Protein AF-A0A6N8DR05-F1 (afdb_monomer_lite)

Secondary structure (DSSP, 8-state):
-EEEEEESSTT---THHHHHHHHTT-EEEEEETTTTPPPPPGGG-SEEEE---S--TT-TTT-THHHHHHHHHHIIIIIS-----TTHHHHHHTSHHHHHHHHHHHGGGGTTHHHHHHHHHHHHHHHHHHHHHHHHHHTT-

Foldseek 3Di:
DEEEEEDADPVQDCPLVVVLCVVVVYHYDYAHLNVPGDDPDCVPHLYYHYTDDPDDLPVCVPRVSSVVVVVSVCCVCPVVVRDDDLCNLVSQCVRPVSVVVLCVVPPPVSVCVSVVCNVCVVVVSVVVVVVVVVVVVVVVD

Radius of gyration: 16.44 Å; chains: 1; bounding box: 40×29×46 Å

Sequence (141 aa):
MRILVFQHLCVEHPGALADFWREAGHEITTVELDEGEAIPPLDHFDRLVAMGGPMDVWQEAELTWLIAEKTAIRRVVVDLGRPCTSRTVAEWKAIPAYAASLEAALGPASVDLEAEAVRRLPTFLAAARRLNDTLFAALRG

Organism: Rhodoblastus acidophilus (NCBI:txid1074)

Structure (mmCIF, N/CA/C/O backbone):
data_AF-A0A6N8DR05-F1
#
_entry.id   AF-A0A6N8DR05-F1
#
loop_
_atom_site.group_PDB
_atom_site.id
_atom_site.type_symbol
_atom_site.label_atom_id
_atom_site.label_alt_id
_atom_site.label_comp_id
_atom_site.label_asym_id
_atom_site.label_entity_id
_atom_site.label_seq_id
_atom_site.pdbx_PDB_ins_code
_atom_site.Cartn_x
_atom_site.Cartn_y
_atom_site.Cartn_z
_atom_site.occupancy
_atom_site.B_iso_or_equiv
_atom_site.auth_seq_id
_atom_site.auth_comp_id
_atom_site.auth_asym_id
_atom_site.auth_atom_id
_atom_site.pdbx_PDB_model_num
ATOM 1 N N . MET A 1 1 ? -2.273 -14.634 -6.569 1.00 91.25 1 MET A N 1
ATOM 2 C CA . MET A 1 1 ? -2.426 -14.022 -5.229 1.00 91.25 1 MET A CA 1
ATOM 3 C C . MET A 1 1 ? -3.746 -13.281 -5.192 1.00 91.25 1 MET A C 1
ATOM 5 O O . MET A 1 1 ? -4.222 -12.915 -6.260 1.00 91.25 1 MET A O 1
ATOM 9 N N . ARG A 1 2 ? -4.311 -13.064 -4.005 1.00 95.56 2 ARG A N 1
ATOM 10 C CA . ARG A 1 2 ? -5.468 -12.185 -3.793 1.00 95.56 2 ARG A CA 1
ATOM 11 C C . ARG A 1 2 ? -4.989 -10.840 -3.267 1.00 95.56 2 ARG A C 1
ATOM 13 O O . ARG A 1 2 ? -4.325 -10.790 -2.231 1.00 95.56 2 ARG A O 1
ATOM 20 N N . ILE A 1 3 ? -5.292 -9.772 -3.991 1.00 95.50 3 ILE A N 1
ATOM 21 C CA . ILE A 1 3 ? -4.815 -8.417 -3.716 1.00 95.50 3 ILE A CA 1
ATOM 22 C C . ILE A 1 3 ? -6.025 -7.544 -3.401 1.00 95.50 3 ILE A C 1
ATOM 24 O O . ILE A 1 3 ? -6.951 -7.462 -4.203 1.00 95.50 3 ILE A O 1
ATOM 28 N N . LEU A 1 4 ? -6.005 -6.910 -2.232 1.00 97.12 4 LEU A N 1
ATOM 29 C CA . LEU A 1 4 ? -6.974 -5.893 -1.847 1.00 97.12 4 LEU A CA 1
ATOM 30 C C . LEU A 1 4 ? -6.435 -4.519 -2.241 1.00 97.12 4 LEU A C 1
ATOM 32 O O . LEU A 1 4 ? -5.308 -4.179 -1.877 1.00 97.12 4 LEU A O 1
ATOM 36 N N . VAL A 1 5 ? -7.234 -3.740 -2.958 1.00 97.25 5 VAL A N 1
ATOM 37 C CA . VAL A 1 5 ? -6.924 -2.361 -3.330 1.00 97.25 5 VAL A CA 1
ATOM 38 C C . VAL A 1 5 ? -7.899 -1.433 -2.622 1.00 97.25 5 VAL A C 1
ATOM 40 O O . VAL A 1 5 ? -9.105 -1.593 -2.771 1.00 97.25 5 VAL A O 1
ATOM 43 N N . PHE A 1 6 ? -7.385 -0.467 -1.868 1.00 97.44 6 PHE A N 1
ATOM 44 C CA . PHE A 1 6 ? -8.165 0.674 -1.398 1.00 97.44 6 PHE A CA 1
ATOM 45 C C . PHE A 1 6 ? -8.046 1.805 -2.408 1.00 97.44 6 PHE A C 1
ATOM 47 O O . PHE A 1 6 ? -6.939 2.251 -2.706 1.00 97.44 6 PHE A O 1
ATOM 54 N N . GLN A 1 7 ? -9.183 2.226 -2.949 1.00 96.00 7 GLN A N 1
ATOM 55 C CA . GLN A 1 7 ? -9.309 3.341 -3.874 1.00 96.00 7 GLN A CA 1
ATOM 56 C C . GLN A 1 7 ? -10.014 4.490 -3.149 1.00 96.00 7 GLN A C 1
ATOM 58 O O . GLN A 1 7 ? -10.987 4.260 -2.431 1.00 96.00 7 GLN A O 1
ATOM 63 N N . HIS A 1 8 ? -9.490 5.707 -3.307 1.00 94.75 8 HIS A N 1
ATOM 64 C CA . HIS A 1 8 ? -9.973 6.890 -2.583 1.00 94.75 8 HIS A CA 1
ATOM 65 C C . HIS A 1 8 ? -10.768 7.867 -3.451 1.00 94.75 8 HIS A C 1
ATOM 67 O O . HIS A 1 8 ? -11.341 8.806 -2.910 1.00 94.75 8 HIS A O 1
ATOM 73 N N . LEU A 1 9 ? -10.717 7.697 -4.776 1.00 90.56 9 LEU A N 1
ATOM 74 C CA . LEU A 1 9 ? -11.476 8.437 -5.784 1.00 90.56 9 LEU A CA 1
ATOM 75 C C . LEU A 1 9 ? -11.578 7.593 -7.054 1.00 90.56 9 LEU A C 1
ATOM 77 O O . LEU A 1 9 ? -10.657 6.838 -7.372 1.00 90.56 9 LEU A O 1
ATOM 81 N N . CYS A 1 10 ? -12.605 7.835 -7.866 1.00 87.25 10 CYS A N 1
ATOM 82 C CA . CYS A 1 10 ? -12.774 7.185 -9.171 1.00 87.25 10 CYS A CA 1
ATOM 83 C C . CYS A 1 10 ? -11.572 7.343 -10.132 1.00 87.25 10 CYS A C 1
ATOM 85 O O . CYS A 1 10 ? -11.360 6.504 -11.007 1.00 87.25 10 CYS A O 1
ATOM 87 N N . VAL A 1 11 ? -10.771 8.406 -9.975 1.00 87.69 11 VAL A N 1
ATOM 88 C CA . VAL A 1 11 ? -9.566 8.669 -10.787 1.00 87.69 11 VAL A CA 1
ATOM 89 C C . VAL A 1 11 ? -8.288 8.044 -10.216 1.00 87.69 11 VAL A C 1
ATOM 91 O O . VAL A 1 11 ? -7.300 7.926 -10.933 1.00 87.69 11 VAL A O 1
ATOM 94 N N . GLU A 1 12 ? -8.298 7.607 -8.956 1.00 90.19 12 GLU A N 1
ATOM 95 C CA . GLU A 1 12 ? -7.147 7.014 -8.254 1.00 90.19 12 GLU A CA 1
ATOM 96 C C . GLU A 1 12 ? -7.129 5.487 -8.418 1.00 90.19 12 GLU A C 1
ATOM 98 O O . GLU A 1 12 ? -6.912 4.720 -7.479 1.00 90.19 12 GLU A O 1
ATOM 103 N N . HIS A 1 13 ? -7.394 5.025 -9.639 1.00 88.69 13 HIS A N 1
ATOM 104 C CA . HIS A 1 13 ? -7.476 3.607 -9.954 1.00 88.69 13 HIS A CA 1
ATOM 105 C C . HIS A 1 13 ? -6.088 2.932 -9.936 1.00 88.69 13 HIS A C 1
ATOM 107 O O . HIS A 1 13 ? -5.077 3.560 -10.273 1.00 88.69 13 HIS A O 1
ATOM 113 N N . PRO A 1 14 ? -5.998 1.613 -9.690 1.00 89.81 14 PRO A N 1
ATOM 114 C CA . PRO A 1 14 ? -4.724 0.889 -9.742 1.00 89.81 14 PRO A CA 1
ATOM 115 C C . PRO A 1 14 ? -4.059 0.863 -11.133 1.00 89.81 14 PRO A C 1
ATOM 117 O O . PRO A 1 14 ? -2.858 0.616 -11.229 1.00 89.81 14 PRO A O 1
ATOM 120 N N . GLY A 1 15 ? -4.792 1.149 -12.218 1.00 91.06 15 GLY A N 1
ATOM 121 C CA . GLY A 1 15 ? -4.227 1.365 -13.558 1.00 91.06 15 GLY A CA 1
ATOM 122 C C . GLY A 1 15 ? -3.261 0.259 -13.996 1.00 91.06 15 GLY A C 1
ATOM 123 O O . GLY A 1 15 ? -3.588 -0.923 -13.910 1.00 91.06 15 GLY A O 1
ATOM 124 N N . ALA A 1 16 ? -2.042 0.643 -14.389 1.00 90.56 16 ALA A N 1
ATOM 125 C CA . ALA A 1 16 ? -1.006 -0.285 -14.850 1.00 90.56 16 ALA A CA 1
ATOM 126 C C . ALA A 1 16 ? -0.636 -1.385 -13.830 1.00 90.56 16 ALA A C 1
ATOM 128 O O . ALA A 1 16 ? -0.203 -2.462 -14.236 1.00 90.56 16 ALA A O 1
ATOM 129 N N . LEU A 1 17 ? -0.818 -1.157 -12.519 1.00 90.44 17 LEU A N 1
ATOM 130 C CA . LEU A 1 17 ? -0.643 -2.211 -11.509 1.00 90.44 17 LEU A CA 1
ATOM 131 C C . LEU A 1 17 ? -1.708 -3.299 -11.652 1.00 90.44 17 LEU A C 1
ATOM 133 O O . LEU A 1 17 ? -1.398 -4.483 -11.532 1.00 90.44 17 LEU A O 1
ATOM 137 N N . ALA A 1 18 ? -2.957 -2.907 -11.913 1.00 92.50 18 ALA A N 1
ATOM 138 C CA . ALA A 1 18 ? -4.051 -3.856 -12.048 1.00 92.50 18 ALA A CA 1
ATOM 139 C C . ALA A 1 18 ? -3.861 -4.757 -13.266 1.00 92.50 18 ALA A C 1
ATOM 141 O O . ALA A 1 18 ? -4.052 -5.967 -13.162 1.00 92.50 18 ALA A O 1
ATOM 142 N N . ASP A 1 19 ? -3.452 -4.179 -14.393 1.00 93.06 19 ASP A N 1
ATOM 143 C CA . ASP A 1 19 ? -3.187 -4.935 -15.617 1.00 93.06 19 ASP A CA 1
ATOM 144 C C . ASP A 1 19 ? -2.029 -5.913 -15.405 1.00 93.06 19 ASP A C 1
ATOM 146 O O . ASP A 1 19 ? -2.194 -7.112 -15.620 1.00 93.06 19 ASP A O 1
ATOM 150 N N . PHE A 1 20 ? -0.918 -5.438 -14.833 1.00 92.12 20 PHE A N 1
ATOM 151 C CA . PHE A 1 20 ? 0.233 -6.273 -14.491 1.00 92.12 20 PHE A CA 1
ATOM 152 C C . PHE A 1 20 ? -0.138 -7.466 -13.594 1.00 92.12 20 PHE A C 1
ATOM 154 O O . PHE A 1 20 ? 0.270 -8.602 -13.841 1.00 92.12 20 PHE A O 1
ATOM 161 N N . TRP A 1 21 ? -0.938 -7.242 -12.549 1.00 93.75 21 TRP A N 1
ATOM 162 C CA . TRP A 1 21 ? -1.369 -8.321 -11.661 1.00 93.75 21 TRP A CA 1
ATOM 163 C C . TRP A 1 21 ? -2.331 -9.298 -12.339 1.00 93.75 21 TRP A C 1
ATOM 165 O O . TRP A 1 21 ? -2.209 -10.505 -12.120 1.00 93.75 21 TRP A O 1
ATOM 175 N N . ARG A 1 22 ? -3.262 -8.817 -13.171 1.00 94.12 22 ARG A N 1
ATOM 176 C CA . ARG A 1 22 ? -4.179 -9.690 -13.922 1.00 94.12 22 ARG A CA 1
ATOM 177 C C . ARG A 1 22 ? -3.431 -10.552 -14.934 1.00 94.12 22 ARG A C 1
ATOM 179 O O . ARG A 1 22 ? -3.698 -11.748 -15.010 1.00 94.12 22 ARG A O 1
ATOM 186 N N . GLU A 1 23 ? -2.467 -9.981 -15.650 1.00 94.25 23 GLU A N 1
ATOM 187 C CA . GLU A 1 23 ? -1.589 -10.712 -16.573 1.00 94.25 23 GLU A CA 1
ATOM 188 C C . GLU A 1 23 ? -0.766 -11.786 -15.847 1.00 94.25 23 GLU A C 1
ATOM 190 O O . GLU A 1 23 ? -0.589 -12.891 -16.358 1.00 94.25 23 GLU A O 1
ATOM 195 N N . ALA A 1 24 ? -0.345 -11.512 -14.608 1.00 92.31 24 ALA A N 1
ATOM 196 C CA . ALA A 1 24 ? 0.302 -12.483 -13.724 1.00 92.31 24 ALA A CA 1
ATOM 197 C C . ALA A 1 24 ? -0.672 -13.500 -13.076 1.00 92.31 24 ALA A C 1
ATOM 199 O O . ALA A 1 24 ? -0.272 -14.281 -12.204 1.00 92.31 24 ALA A O 1
ATOM 200 N N . GLY A 1 25 ? -1.956 -13.498 -13.457 1.00 95.25 25 GLY A N 1
ATOM 201 C CA . GLY A 1 25 ? -2.978 -14.419 -12.951 1.00 95.25 25 GLY A CA 1
ATOM 202 C C . GLY A 1 25 ? -3.374 -14.171 -11.493 1.00 95.25 25 GLY A C 1
ATOM 203 O O . GLY A 1 25 ? -3.706 -15.109 -10.766 1.00 95.25 25 GLY A O 1
ATOM 204 N N . HIS A 1 26 ? -3.258 -12.937 -11.005 1.00 95.44 26 HIS A N 1
ATOM 205 C CA . HIS A 1 26 ? -3.699 -12.559 -9.664 1.00 95.44 26 HIS A CA 1
ATOM 206 C C . HIS A 1 26 ? -5.146 -12.061 -9.669 1.00 95.44 26 HIS A C 1
ATOM 208 O O . HIS A 1 26 ? -5.638 -11.505 -10.647 1.00 95.44 26 HIS A O 1
ATOM 214 N N . GLU A 1 27 ? -5.820 -12.264 -8.543 1.00 96.75 27 GLU A N 1
ATOM 215 C CA . GLU A 1 27 ? -7.172 -11.785 -8.292 1.00 96.75 27 GLU A CA 1
ATOM 216 C C . GLU A 1 27 ? -7.092 -10.451 -7.548 1.00 96.75 27 GLU A C 1
ATOM 218 O O . GLU A 1 27 ? -6.340 -10.318 -6.577 1.00 96.75 27 GLU A O 1
ATOM 223 N N . ILE A 1 28 ? -7.861 -9.470 -8.013 1.00 96.56 28 ILE A N 1
ATOM 224 C CA . ILE A 1 28 ? -7.885 -8.117 -7.462 1.00 96.56 28 ILE A CA 1
ATOM 225 C C . ILE A 1 28 ? -9.297 -7.835 -6.967 1.00 96.56 28 ILE A C 1
ATOM 227 O O . ILE A 1 28 ? -10.257 -7.969 -7.726 1.00 96.56 28 ILE A O 1
ATOM 231 N N . THR A 1 29 ? -9.404 -7.407 -5.717 1.00 97.06 29 THR A N 1
ATOM 232 C CA . THR A 1 29 ? -10.623 -6.834 -5.150 1.00 97.06 29 THR A CA 1
ATOM 233 C C . THR A 1 29 ? -10.347 -5.373 -4.847 1.00 97.06 29 THR A C 1
ATOM 235 O O . THR A 1 29 ? -9.456 -5.074 -4.053 1.00 97.06 29 THR A O 1
ATOM 238 N N . THR A 1 30 ? -11.092 -4.477 -5.482 1.00 96.75 30 THR A N 1
ATOM 239 C CA . THR A 1 30 ? -11.055 -3.044 -5.177 1.00 96.75 30 THR A CA 1
ATOM 240 C C . THR A 1 30 ? -12.161 -2.723 -4.181 1.00 96.75 30 THR A C 1
ATOM 242 O O . THR A 1 30 ? -13.239 -3.303 -4.275 1.00 96.75 30 THR A O 1
ATOM 245 N N . VAL A 1 31 ? -11.860 -1.846 -3.228 1.00 96.88 31 VAL A N 1
ATOM 246 C CA . VAL A 1 31 ? -12.817 -1.230 -2.309 1.00 96.88 31 VAL A CA 1
ATOM 247 C C . VAL A 1 31 ? -12.727 0.279 -2.501 1.00 96.88 31 VAL A C 1
ATOM 249 O O . VAL A 1 31 ? -11.672 0.868 -2.249 1.00 96.88 31 VAL A O 1
ATOM 252 N N . GLU A 1 32 ? -13.818 0.881 -2.958 1.00 95.75 32 GLU A N 1
ATOM 253 C CA . GLU A 1 32 ? -13.992 2.327 -3.109 1.00 95.75 32 GLU A CA 1
ATOM 254 C C . GLU A 1 32 ? -14.434 2.914 -1.761 1.00 95.75 32 GLU A C 1
ATOM 256 O O . GLU A 1 32 ? -15.604 2.877 -1.372 1.00 95.75 32 GLU A O 1
ATOM 261 N N . LEU A 1 33 ? -13.456 3.387 -0.983 1.00 94.38 33 LEU A N 1
ATOM 262 C CA . LEU A 1 33 ? -13.685 3.859 0.386 1.00 94.38 33 LEU A CA 1
ATOM 263 C C . LEU A 1 33 ? -14.475 5.170 0.419 1.00 94.38 33 LEU A C 1
ATOM 265 O O . LEU A 1 33 ? -15.231 5.405 1.363 1.00 94.38 33 LEU A O 1
ATOM 269 N N . ASP A 1 34 ? -14.320 6.002 -0.610 1.00 92.62 34 ASP A N 1
ATOM 270 C CA . ASP A 1 34 ? -15.055 7.252 -0.786 1.00 92.62 34 ASP A CA 1
ATOM 271 C C . ASP A 1 34 ? -16.543 7.032 -1.077 1.00 92.62 34 ASP A C 1
ATOM 273 O O . ASP A 1 34 ? -17.376 7.803 -0.600 1.00 92.62 34 ASP A O 1
ATOM 277 N N . GLU A 1 35 ? -16.884 5.932 -1.749 1.00 94.75 35 GLU A N 1
ATOM 278 C CA . GLU A 1 35 ? -18.266 5.510 -2.019 1.00 94.75 35 GLU A CA 1
ATOM 279 C C . GLU A 1 35 ? -18.880 4.697 -0.857 1.00 94.75 35 GLU A C 1
ATOM 281 O O . GLU A 1 35 ? -20.032 4.258 -0.910 1.00 94.75 35 GLU A O 1
ATOM 286 N N . GLY A 1 36 ? -18.134 4.515 0.239 1.00 93.12 36 GLY A N 1
ATOM 287 C CA . GLY A 1 36 ? -18.613 3.848 1.450 1.00 93.12 36 GLY A CA 1
ATOM 288 C C . GLY A 1 36 ? -18.664 2.322 1.355 1.00 93.12 36 GLY A C 1
ATOM 289 O O . GLY A 1 36 ? -19.407 1.686 2.111 1.00 93.12 36 GLY A O 1
ATOM 290 N N . GLU A 1 37 ? -17.889 1.713 0.453 1.00 96.19 37 GLU A N 1
ATOM 291 C CA . GLU A 1 37 ? -17.808 0.259 0.353 1.00 96.19 37 GLU A CA 1
ATOM 292 C C . GLU A 1 37 ? -17.219 -0.377 1.622 1.00 96.19 37 GLU A C 1
ATOM 294 O O . GLU A 1 37 ? -16.316 0.142 2.284 1.00 96.19 37 GLU A O 1
ATOM 299 N N . ALA A 1 38 ? -17.742 -1.551 1.979 1.00 95.00 38 ALA A N 1
ATOM 300 C CA . ALA A 1 38 ? -17.301 -2.260 3.169 1.00 95.00 38 ALA A CA 1
ATOM 301 C C . ALA A 1 38 ? -15.964 -2.975 2.931 1.00 95.00 38 ALA A C 1
ATOM 303 O O . ALA A 1 38 ? -15.814 -3.750 1.986 1.00 95.00 38 ALA A O 1
ATOM 304 N N . ILE A 1 39 ? -15.020 -2.800 3.859 1.00 96.44 39 ILE A N 1
ATOM 305 C CA . ILE A 1 39 ? -13.750 -3.533 3.842 1.00 96.44 39 ILE A CA 1
ATOM 306 C C . ILE A 1 39 ? -14.025 -5.026 4.130 1.00 96.44 39 ILE A C 1
ATOM 308 O O . ILE A 1 39 ? -14.530 -5.356 5.210 1.00 96.44 39 ILE A O 1
ATOM 312 N N . PRO A 1 40 ? -13.683 -5.950 3.212 1.00 96.25 40 PRO A N 1
ATOM 313 C CA . PRO A 1 40 ? -13.895 -7.381 3.408 1.00 96.25 40 PRO A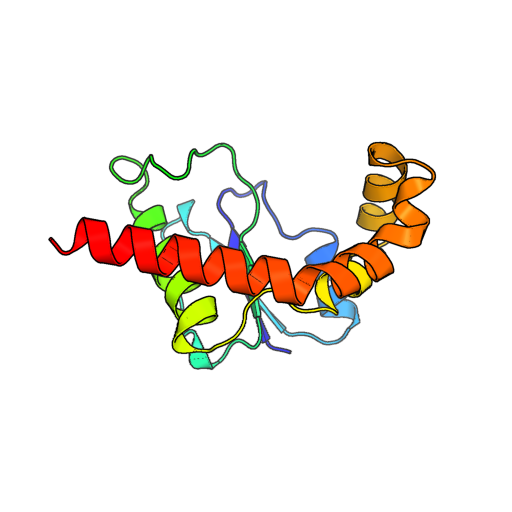 CA 1
ATOM 314 C C . PRO A 1 40 ? -12.938 -7.968 4.465 1.00 96.25 40 PRO A C 1
ATOM 316 O O . PRO A 1 40 ? -11.936 -7.344 4.828 1.00 96.25 40 PRO A O 1
ATOM 319 N N . PRO A 1 41 ? -13.182 -9.202 4.949 1.00 95.31 41 PRO A N 1
ATOM 320 C CA . PRO A 1 41 ? -12.263 -9.874 5.864 1.00 95.31 41 PRO A CA 1
ATOM 321 C C . PRO A 1 41 ? -10.842 -9.984 5.286 1.00 95.31 41 PRO A C 1
ATOM 323 O O . PRO A 1 41 ? -10.608 -10.606 4.249 1.00 95.31 41 PRO A O 1
ATOM 326 N N . LEU A 1 42 ? -9.875 -9.393 5.992 1.00 95.81 42 LEU A N 1
ATOM 327 C CA . LEU A 1 42 ? -8.502 -9.202 5.503 1.00 95.81 42 LEU A CA 1
ATOM 328 C C . LEU A 1 42 ? -7.684 -10.499 5.426 1.00 95.81 42 LEU A C 1
ATOM 330 O O . LEU A 1 42 ? -6.686 -10.570 4.708 1.00 95.81 42 LEU A O 1
ATOM 334 N N . ASP A 1 43 ? -8.095 -11.542 6.148 1.00 94.06 43 ASP A N 1
ATOM 335 C CA . ASP A 1 43 ? -7.339 -12.793 6.266 1.00 94.06 43 ASP A CA 1
ATOM 336 C C . ASP A 1 43 ? -7.210 -13.523 4.915 1.00 94.06 43 ASP A C 1
ATOM 338 O O . ASP A 1 43 ? -6.247 -14.262 4.697 1.00 94.06 43 ASP A O 1
ATOM 342 N N . HIS A 1 44 ? -8.130 -13.257 3.980 1.00 92.56 44 HIS A N 1
ATOM 343 C CA . HIS A 1 44 ? -8.139 -13.834 2.637 1.00 92.56 44 HIS A CA 1
ATOM 344 C C . HIS A 1 44 ? -7.125 -13.193 1.678 1.00 92.56 44 HIS A C 1
ATOM 346 O O . HIS A 1 44 ? -6.756 -13.827 0.691 1.00 92.56 44 HIS A O 1
ATOM 352 N N . PHE A 1 45 ? -6.646 -11.978 1.945 1.00 94.88 45 PHE A N 1
ATOM 353 C CA . PHE A 1 45 ? -5.815 -11.233 0.998 1.00 94.88 45 PHE A CA 1
ATOM 354 C C . PHE A 1 45 ? -4.333 -11.385 1.288 1.00 94.88 45 PHE A C 1
ATOM 356 O O . PHE A 1 45 ? -3.872 -11.098 2.384 1.00 94.88 45 PHE A O 1
ATOM 363 N N . ASP A 1 46 ? -3.549 -11.762 0.288 1.00 92.06 46 ASP A N 1
ATOM 364 C CA . ASP A 1 46 ? -2.103 -11.886 0.443 1.00 92.06 46 ASP A CA 1
ATOM 365 C C . ASP A 1 46 ? -1.419 -10.516 0.558 1.00 92.06 46 ASP A C 1
ATOM 367 O O . ASP A 1 46 ? -0.348 -10.408 1.159 1.00 92.06 46 ASP A O 1
ATOM 371 N N . ARG A 1 47 ? -2.025 -9.472 -0.029 1.00 90.44 47 ARG A N 1
ATOM 372 C CA . ARG A 1 47 ? -1.533 -8.088 -0.003 1.00 90.44 47 ARG A CA 1
ATOM 373 C C . ARG A 1 47 ? -2.662 -7.068 0.049 1.00 90.44 47 ARG A C 1
ATOM 375 O O . ARG A 1 47 ? -3.746 -7.315 -0.471 1.00 90.44 47 ARG A O 1
ATOM 382 N N . LEU A 1 48 ? -2.338 -5.912 0.620 1.00 94.94 48 LEU A N 1
ATOM 383 C CA . LEU A 1 48 ? -3.143 -4.698 0.606 1.00 94.94 48 LEU A CA 1
ATOM 384 C C . LEU A 1 48 ? -2.330 -3.590 -0.065 1.00 94.94 48 LEU A C 1
ATOM 386 O O . LEU A 1 48 ? -1.150 -3.417 0.253 1.00 94.94 48 LEU A O 1
ATOM 390 N N . VAL A 1 49 ? -2.953 -2.863 -0.986 1.00 94.19 49 VAL A N 1
ATOM 391 C CA . VAL A 1 49 ? -2.394 -1.676 -1.638 1.00 94.19 49 VAL A CA 1
ATOM 392 C C . VAL A 1 49 ? -3.386 -0.535 -1.470 1.00 94.19 49 VAL A C 1
ATOM 394 O O . VAL A 1 49 ? -4.539 -0.670 -1.857 1.00 94.19 49 VAL A O 1
ATOM 397 N N . ALA A 1 50 ? -2.946 0.571 -0.878 1.00 94.50 50 ALA A N 1
ATOM 398 C CA . ALA A 1 50 ? -3.729 1.797 -0.805 1.00 94.50 50 ALA A CA 1
ATOM 399 C C . ALA A 1 50 ? -3.282 2.735 -1.928 1.00 94.50 50 ALA A C 1
ATOM 401 O O . ALA A 1 50 ? -2.080 2.970 -2.092 1.00 94.50 50 ALA A O 1
ATOM 402 N N . MET A 1 51 ? -4.236 3.202 -2.730 1.00 94.81 51 MET A N 1
ATOM 403 C CA . MET A 1 51 ? -3.983 4.128 -3.830 1.00 94.81 51 MET A CA 1
ATOM 404 C C . MET A 1 51 ? -3.764 5.553 -3.311 1.00 94.81 51 MET A C 1
ATOM 406 O O . MET A 1 51 ? -3.902 5.831 -2.120 1.00 94.81 51 MET A O 1
ATOM 410 N N . GLY A 1 52 ? -3.367 6.460 -4.202 1.00 90.25 52 GLY A N 1
ATOM 411 C CA . GLY A 1 52 ? -3.218 7.871 -3.867 1.00 90.25 52 GLY A CA 1
ATOM 412 C C . GLY A 1 52 ? -4.559 8.555 -3.606 1.00 90.25 52 GLY A C 1
ATOM 413 O O . GLY A 1 52 ? -5.625 7.938 -3.641 1.00 90.25 52 GLY A O 1
ATOM 414 N N . GLY A 1 53 ? -4.485 9.851 -3.329 1.00 90.56 53 GLY A N 1
ATOM 415 C CA . GLY A 1 53 ? -5.640 10.732 -3.271 1.00 90.56 53 GLY A CA 1
ATOM 416 C C . GLY A 1 53 ? -5.286 12.102 -2.677 1.00 90.56 53 GLY A C 1
ATOM 417 O O . GLY A 1 53 ? -4.273 12.226 -1.989 1.00 90.56 53 GLY A O 1
ATOM 418 N N . PRO A 1 54 ? -6.079 13.154 -2.952 1.00 91.25 54 PRO A N 1
ATOM 419 C CA . PRO A 1 54 ? -5.815 14.526 -2.497 1.00 91.25 54 PRO A CA 1
ATOM 420 C C . PRO A 1 54 ? -6.028 14.783 -0.995 1.00 91.25 54 PRO A C 1
ATOM 422 O O . PRO A 1 54 ? -5.910 15.926 -0.562 1.00 91.25 54 PRO A O 1
ATOM 425 N N . MET A 1 55 ? -6.391 13.767 -0.217 1.00 92.12 55 MET A N 1
ATOM 426 C CA . MET A 1 55 ? -6.716 13.883 1.202 1.00 92.12 55 MET A CA 1
ATOM 427 C C . MET A 1 55 ? -5.451 13.911 2.042 1.00 92.12 55 MET A C 1
ATOM 429 O O . MET A 1 55 ? -4.496 13.171 1.800 1.00 92.12 55 MET A O 1
ATOM 433 N N . ASP A 1 56 ? -5.507 14.676 3.118 1.00 92.88 56 ASP A N 1
ATOM 434 C CA . ASP A 1 56 ? -4.544 14.561 4.191 1.00 92.88 56 ASP A CA 1
ATOM 435 C C . ASP A 1 56 ? -4.965 13.470 5.175 1.00 92.88 56 ASP A C 1
ATOM 437 O O . ASP A 1 56 ? -6.129 13.340 5.568 1.00 92.88 56 ASP A O 1
ATOM 441 N N . VAL A 1 57 ? -3.981 12.724 5.677 1.00 90.44 57 VAL A N 1
ATOM 442 C CA . VAL A 1 57 ? -4.230 11.587 6.573 1.00 90.44 57 VAL A CA 1
ATOM 443 C C . VAL A 1 57 ? -4.935 11.974 7.880 1.00 90.44 57 VAL A C 1
ATOM 445 O O . VAL A 1 57 ? -5.452 11.093 8.552 1.00 90.44 57 VAL A O 1
ATOM 448 N N . TRP A 1 58 ? -4.956 13.243 8.298 1.00 89.81 58 TRP A N 1
ATOM 449 C CA . TRP A 1 58 ? -5.592 13.689 9.551 1.00 89.81 58 TRP A CA 1
ATOM 450 C C . TRP A 1 58 ? -7.055 14.133 9.402 1.00 89.81 58 TRP A C 1
ATOM 452 O O . TRP A 1 58 ? -7.676 14.478 10.405 1.00 89.81 58 TRP A O 1
ATOM 462 N N . GLN A 1 59 ? -7.635 14.112 8.198 1.00 93.31 59 GLN A N 1
ATOM 463 C CA . GLN A 1 59 ? -9.007 14.581 7.936 1.00 93.31 59 GLN A CA 1
ATOM 464 C C . GLN A 1 59 ? -10.109 13.603 8.398 1.00 93.31 59 GLN A C 1
ATOM 466 O O . GLN A 1 59 ? -11.179 13.525 7.805 1.00 93.31 59 GLN A O 1
ATOM 471 N N . GLU A 1 60 ? -9.887 12.861 9.483 1.00 92.62 60 GLU A N 1
ATOM 472 C CA . GLU A 1 60 ? -10.768 11.780 9.959 1.00 92.62 60 GLU A CA 1
ATOM 473 C C . GLU A 1 60 ? -12.176 12.249 10.363 1.00 92.62 60 GLU A C 1
ATOM 475 O O . GLU A 1 60 ? -13.128 11.473 10.299 1.00 92.62 60 GLU A O 1
ATOM 480 N N . ALA A 1 61 ? -12.320 13.513 10.775 1.00 92.50 61 ALA A N 1
ATOM 481 C CA . ALA A 1 61 ? -13.615 14.096 11.133 1.00 92.50 61 ALA A CA 1
ATOM 482 C C . ALA A 1 61 ? -14.540 14.284 9.918 1.00 92.50 61 ALA A C 1
ATOM 484 O O . ALA A 1 61 ? -15.758 14.206 10.055 1.00 92.50 61 ALA A O 1
ATOM 485 N N . GLU A 1 62 ? -13.960 14.531 8.744 1.00 93.31 62 GLU A N 1
ATOM 486 C CA . GLU A 1 62 ? -14.683 14.748 7.488 1.00 93.31 62 GLU A CA 1
ATOM 487 C C . GLU A 1 62 ? -14.762 13.446 6.680 1.00 93.31 62 GLU A C 1
ATOM 489 O O . GLU A 1 62 ? -15.802 13.106 6.121 1.00 93.31 62 GLU A O 1
ATOM 494 N N . LEU A 1 63 ? -13.671 12.679 6.679 1.00 93.06 63 LEU A N 1
ATOM 495 C CA . LEU A 1 63 ? -13.485 11.456 5.910 1.00 93.06 63 LEU A CA 1
ATOM 496 C C . LEU A 1 63 ? -13.391 10.264 6.861 1.00 93.06 63 LEU A C 1
ATOM 498 O O . LEU A 1 63 ? -12.324 9.709 7.118 1.00 93.06 63 LEU A O 1
ATOM 502 N N . THR A 1 64 ? -14.539 9.874 7.414 1.00 91.56 64 THR A N 1
ATOM 503 C CA . THR A 1 64 ? -14.619 8.825 8.449 1.00 91.56 64 THR A CA 1
ATOM 504 C C . THR A 1 64 ? -14.068 7.464 8.001 1.00 91.56 64 THR A C 1
ATOM 506 O O . THR A 1 64 ? -13.609 6.679 8.835 1.00 91.56 64 THR A O 1
ATOM 509 N N . TRP A 1 65 ? -14.030 7.197 6.691 1.00 93.31 65 TRP A N 1
ATOM 510 C CA . TRP A 1 65 ? -13.421 5.998 6.116 1.00 93.31 65 TRP A CA 1
ATOM 511 C C . TRP A 1 65 ? -11.903 5.913 6.359 1.00 93.31 65 TRP A C 1
ATOM 513 O O . TRP A 1 65 ? -11.389 4.800 6.456 1.00 93.31 65 TRP A O 1
ATOM 523 N N . LEU A 1 66 ? -11.196 7.032 6.591 1.00 93.62 66 LEU A N 1
ATOM 524 C CA . LEU A 1 66 ? -9.765 7.037 6.951 1.00 93.62 66 LEU A CA 1
ATOM 525 C C . LEU A 1 66 ? -9.491 6.259 8.246 1.00 93.62 66 LEU A C 1
ATOM 527 O O . LEU A 1 66 ? -8.454 5.612 8.388 1.00 93.62 66 LEU A O 1
ATOM 531 N N . ILE A 1 67 ? -10.424 6.284 9.204 1.00 92.38 67 ILE A N 1
ATOM 532 C CA . ILE A 1 67 ? -10.290 5.535 10.462 1.00 92.38 67 ILE A CA 1
ATOM 533 C C . ILE A 1 67 ? -10.338 4.027 10.177 1.00 92.38 67 ILE A C 1
ATOM 535 O O . ILE A 1 67 ? -9.527 3.254 10.702 1.00 92.38 67 ILE A O 1
ATOM 539 N N . ALA A 1 68 ? -11.279 3.605 9.328 1.00 93.19 68 ALA A N 1
ATOM 540 C CA . ALA A 1 68 ? -11.435 2.213 8.921 1.00 93.19 68 ALA A CA 1
ATOM 541 C C . ALA A 1 68 ? -10.230 1.735 8.096 1.00 93.19 68 ALA A C 1
ATOM 543 O O . ALA A 1 68 ? -9.681 0.666 8.375 1.00 93.19 68 ALA A O 1
ATOM 544 N N . GLU A 1 69 ? -9.765 2.559 7.157 1.00 95.62 69 GLU A N 1
ATOM 545 C CA . GLU A 1 69 ? -8.585 2.307 6.333 1.00 95.62 69 GLU A CA 1
ATOM 546 C C . GLU A 1 69 ? -7.334 2.090 7.195 1.00 95.62 69 GLU A C 1
ATOM 548 O O . GLU A 1 69 ? -6.690 1.040 7.122 1.00 95.62 69 GLU A O 1
ATOM 553 N N . LYS A 1 70 ? -7.020 3.034 8.091 1.00 93.25 70 LYS A N 1
ATOM 554 C CA . LYS A 1 70 ? -5.859 2.943 8.989 1.00 93.25 70 LYS A CA 1
ATOM 555 C C . LYS A 1 70 ? -5.930 1.724 9.898 1.00 93.25 70 LYS A C 1
ATOM 557 O O . LYS A 1 70 ? -4.913 1.070 10.140 1.00 93.25 70 LYS A O 1
ATOM 562 N N . THR A 1 71 ? -7.126 1.394 10.384 1.00 93.00 71 THR A N 1
ATOM 563 C CA . THR A 1 71 ? -7.358 0.192 11.193 1.00 93.00 71 THR A CA 1
ATOM 564 C C . THR A 1 71 ? -7.055 -1.072 10.387 1.00 93.00 71 THR A C 1
ATOM 566 O O . THR A 1 71 ? -6.359 -1.967 10.878 1.00 93.00 71 THR A O 1
ATOM 569 N N . ALA A 1 72 ? -7.508 -1.134 9.134 1.00 95.06 72 ALA A N 1
ATOM 570 C CA . ALA A 1 72 ? -7.239 -2.249 8.236 1.00 95.06 72 ALA A CA 1
ATOM 571 C C . ALA A 1 72 ? -5.747 -2.365 7.887 1.00 95.06 72 ALA A C 1
ATOM 573 O O . ALA A 1 72 ? -5.172 -3.445 8.034 1.00 95.06 72 ALA A O 1
ATOM 574 N N . ILE A 1 73 ? -5.090 -1.260 7.517 1.00 93.81 73 ILE A N 1
ATOM 575 C CA . ILE A 1 73 ? -3.647 -1.218 7.232 1.00 93.81 73 ILE A CA 1
ATOM 576 C C . ILE A 1 73 ? -2.854 -1.706 8.445 1.00 93.81 73 ILE A C 1
ATOM 578 O O . ILE A 1 73 ? -1.992 -2.578 8.308 1.00 93.81 73 ILE A O 1
ATOM 582 N N . ARG A 1 74 ? -3.173 -1.214 9.650 1.00 91.00 74 ARG A N 1
ATOM 583 C CA . ARG A 1 74 ? -2.538 -1.674 10.891 1.00 91.00 74 ARG A CA 1
ATOM 584 C C . ARG A 1 74 ? -2.689 -3.185 11.049 1.00 91.00 74 ARG A C 1
ATOM 586 O O . ARG A 1 74 ? -1.698 -3.855 11.327 1.00 91.00 74 ARG A O 1
ATOM 593 N N . ARG A 1 75 ? -3.893 -3.732 10.857 1.00 92.94 75 ARG A N 1
ATOM 594 C CA . ARG A 1 75 ? -4.126 -5.178 10.966 1.00 92.94 75 ARG A CA 1
ATOM 595 C C . ARG A 1 75 ? -3.296 -5.970 9.956 1.00 92.94 75 ARG A C 1
ATOM 597 O O . ARG A 1 75 ? -2.666 -6.952 10.339 1.00 92.94 75 ARG A O 1
ATOM 604 N N . VAL A 1 76 ? -3.234 -5.542 8.695 1.00 93.31 76 VAL A N 1
ATOM 605 C CA . VAL A 1 76 ? -2.422 -6.221 7.668 1.00 93.31 76 VAL A CA 1
ATOM 606 C C . VAL A 1 76 ? -0.931 -6.182 8.009 1.00 93.31 76 VAL A C 1
ATOM 608 O O . VAL A 1 76 ? -0.245 -7.204 7.949 1.00 93.31 76 VAL A O 1
ATOM 611 N N . VAL A 1 77 ? -0.420 -5.016 8.396 1.00 90.62 77 VAL A N 1
ATOM 612 C CA . VAL A 1 77 ? 1.016 -4.810 8.613 1.00 90.62 77 VAL A CA 1
ATOM 613 C C . VAL A 1 77 ? 1.490 -5.423 9.930 1.00 90.62 77 VAL A C 1
ATOM 615 O O . VAL A 1 77 ? 2.522 -6.099 9.963 1.00 90.62 77 VAL A O 1
ATOM 618 N N . VAL A 1 78 ? 0.761 -5.176 11.018 1.00 87.44 78 VAL A N 1
ATOM 619 C CA . VAL A 1 78 ? 1.167 -5.536 12.382 1.00 87.44 78 VAL A CA 1
ATOM 620 C C . VAL A 1 78 ? 0.673 -6.925 12.751 1.00 87.44 78 VAL A C 1
ATOM 622 O O . VAL A 1 78 ? 1.484 -7.765 13.134 1.00 87.44 78 VAL A O 1
ATOM 625 N N . ASP A 1 79 ? -0.631 -7.173 12.617 1.00 90.19 79 ASP A N 1
ATOM 626 C CA . ASP A 1 79 ? -1.254 -8.381 13.163 1.00 90.19 79 ASP A CA 1
ATOM 627 C C . ASP A 1 79 ? -1.086 -9.580 12.210 1.00 90.19 79 ASP A C 1
ATOM 629 O O . ASP A 1 79 ? -0.807 -10.692 12.653 1.00 90.19 79 ASP A O 1
ATOM 633 N N . LEU A 1 80 ? -1.188 -9.356 10.894 1.00 90.31 80 LEU A N 1
ATOM 634 C CA . LEU A 1 80 ? -0.991 -10.390 9.866 1.00 90.31 80 LEU A CA 1
ATOM 635 C C . LEU A 1 80 ? 0.459 -10.490 9.372 1.00 90.31 80 LEU A C 1
ATOM 637 O O . LEU A 1 80 ? 0.792 -11.419 8.636 1.00 90.31 80 LEU A O 1
ATOM 641 N N . GLY A 1 81 ? 1.327 -9.554 9.768 1.00 88.25 81 GLY A N 1
ATOM 642 C CA . GLY A 1 81 ? 2.749 -9.582 9.431 1.00 88.25 81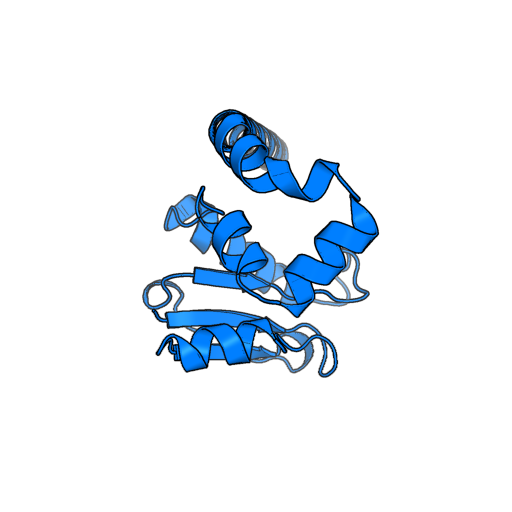 GLY A CA 1
ATOM 643 C C . GLY A 1 81 ? 3.037 -9.434 7.935 1.00 88.25 81 GLY A C 1
ATOM 644 O O . GLY A 1 81 ? 3.997 -10.026 7.443 1.00 88.25 81 GLY A O 1
ATOM 645 N N . ARG A 1 82 ? 2.228 -8.651 7.210 1.00 88.75 82 ARG A N 1
ATOM 646 C CA . ARG A 1 82 ? 2.338 -8.436 5.755 1.00 88.75 82 ARG A CA 1
ATOM 647 C C . ARG A 1 82 ? 2.773 -6.993 5.417 1.00 88.75 82 ARG A C 1
ATOM 649 O O . ARG A 1 82 ? 2.009 -6.268 4.784 1.00 88.75 82 ARG A O 1
ATOM 656 N N . PRO A 1 83 ? 3.966 -6.527 5.848 1.00 85.75 83 PRO A N 1
ATOM 657 C CA . PRO A 1 83 ? 4.484 -5.218 5.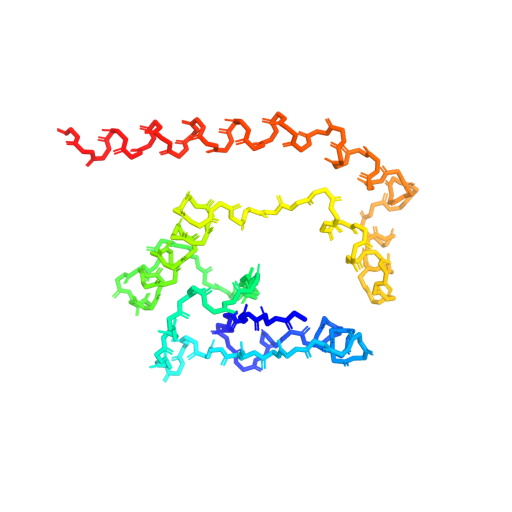451 1.00 85.75 83 PRO A CA 1
ATOM 658 C C . PRO A 1 83 ? 4.957 -5.220 3.988 1.00 85.75 83 PRO A C 1
ATOM 660 O O . PRO A 1 83 ? 4.997 -6.258 3.322 1.00 85.75 83 PRO A O 1
ATOM 663 N N . CYS A 1 84 ? 5.412 -4.061 3.509 1.00 81.88 84 CYS A N 1
ATOM 664 C CA . CYS A 1 84 ? 6.236 -3.991 2.307 1.00 81.88 84 CYS A CA 1
ATOM 665 C C . CYS A 1 84 ? 7.452 -4.932 2.419 1.00 81.88 84 CYS A C 1
ATOM 667 O O . CYS A 1 84 ? 8.068 -5.077 3.478 1.00 81.88 84 CYS A O 1
ATOM 669 N N . THR A 1 85 ? 7.773 -5.611 1.315 1.00 86.00 85 THR A N 1
ATOM 670 C CA . THR A 1 85 ? 8.788 -6.675 1.283 1.00 86.00 85 THR A CA 1
ATOM 671 C C . THR A 1 85 ? 9.945 -6.294 0.370 1.00 86.00 85 THR A C 1
ATOM 673 O O . THR A 1 85 ? 9.843 -5.362 -0.425 1.00 86.00 85 THR A O 1
ATOM 676 N N . SER A 1 86 ? 11.041 -7.052 0.427 1.00 86.12 86 SER A N 1
ATOM 677 C CA . SER A 1 86 ? 12.199 -6.861 -0.458 1.00 86.12 86 SER A CA 1
ATOM 678 C C . SER A 1 86 ? 11.848 -6.958 -1.945 1.00 86.12 86 SER A C 1
ATOM 680 O O . SER A 1 86 ? 12.550 -6.393 -2.773 1.00 86.12 86 SER A O 1
ATOM 682 N N . ARG A 1 87 ? 10.744 -7.632 -2.287 1.00 85.69 87 ARG A N 1
ATOM 683 C CA . ARG A 1 87 ? 10.273 -7.790 -3.667 1.00 85.69 87 ARG A CA 1
ATOM 684 C C . ARG A 1 87 ? 9.462 -6.604 -4.178 1.00 85.69 87 ARG A C 1
ATOM 686 O O . ARG A 1 87 ? 9.285 -6.490 -5.381 1.00 85.69 87 ARG A O 1
ATOM 693 N N . THR A 1 88 ? 8.979 -5.722 -3.302 1.00 87.50 88 THR A N 1
ATOM 694 C CA . THR A 1 88 ? 8.046 -4.651 -3.684 1.00 87.50 88 THR A CA 1
ATOM 695 C C . THR A 1 88 ? 8.636 -3.718 -4.747 1.00 87.50 88 THR A C 1
ATOM 697 O O . THR A 1 88 ? 7.969 -3.423 -5.731 1.00 87.50 88 THR A O 1
ATOM 700 N N . VAL A 1 89 ? 9.900 -3.305 -4.602 1.00 87.25 89 VAL A N 1
ATOM 701 C CA . VAL A 1 89 ? 10.554 -2.422 -5.587 1.00 87.25 89 VAL A CA 1
ATOM 702 C C . VAL A 1 89 ? 10.804 -3.141 -6.912 1.00 87.25 89 VAL A C 1
ATOM 704 O O . VAL A 1 89 ? 10.560 -2.563 -7.967 1.00 87.25 89 VAL A O 1
ATOM 707 N N . ALA A 1 90 ? 11.236 -4.404 -6.865 1.00 87.81 90 ALA A N 1
ATOM 708 C CA . ALA A 1 90 ? 11.453 -5.219 -8.059 1.00 87.81 90 ALA A CA 1
ATOM 709 C C . ALA A 1 90 ? 10.151 -5.413 -8.857 1.00 87.81 90 ALA A C 1
ATOM 711 O O . ALA A 1 90 ? 10.123 -5.223 -10.070 1.00 87.81 90 ALA A O 1
ATOM 712 N N . GLU A 1 91 ? 9.054 -5.729 -8.163 1.00 87.62 91 GLU A N 1
ATOM 713 C CA . GLU A 1 91 ? 7.723 -5.901 -8.754 1.00 87.62 91 GLU A CA 1
ATOM 714 C C . GLU A 1 91 ? 7.239 -4.618 -9.440 1.00 87.62 91 GLU A C 1
ATOM 716 O O . GLU A 1 91 ? 6.712 -4.679 -10.544 1.00 87.62 91 GLU A O 1
ATOM 721 N N . TRP A 1 92 ? 7.450 -3.450 -8.829 1.00 88.06 92 TRP A N 1
ATOM 722 C CA . TRP A 1 92 ? 7.049 -2.176 -9.433 1.00 88.06 92 TRP A CA 1
ATOM 723 C C . TRP A 1 92 ? 7.946 -1.790 -10.608 1.00 88.06 92 TRP A C 1
ATOM 725 O O . TRP A 1 92 ? 7.457 -1.291 -11.616 1.00 88.06 92 TRP A O 1
ATOM 735 N N . LYS A 1 93 ? 9.251 -2.070 -10.524 1.00 87.31 93 LYS A N 1
ATOM 736 C CA . LYS A 1 93 ? 10.198 -1.842 -11.625 1.00 87.31 93 LYS A CA 1
ATOM 737 C C . LYS A 1 93 ? 9.918 -2.741 -12.836 1.00 87.31 93 LYS A C 1
ATOM 739 O O . LYS A 1 93 ? 10.286 -2.378 -13.947 1.00 87.31 93 LYS A O 1
ATOM 744 N N . ALA A 1 94 ? 9.250 -3.880 -12.651 1.00 90.06 94 ALA A N 1
ATOM 745 C CA . ALA A 1 94 ? 8.809 -4.730 -13.757 1.00 90.06 94 ALA A CA 1
ATOM 746 C C . ALA A 1 94 ? 7.659 -4.111 -14.576 1.00 90.06 94 ALA A C 1
ATOM 748 O O . ALA A 1 94 ? 7.417 -4.542 -15.702 1.00 90.06 94 ALA A O 1
ATOM 749 N N . ILE A 1 95 ? 6.969 -3.096 -14.044 1.00 90.94 95 ILE A N 1
ATOM 750 C CA . ILE A 1 95 ? 5.882 -2.397 -14.734 1.00 90.94 95 ILE A CA 1
ATOM 751 C C . ILE A 1 95 ? 6.489 -1.270 -15.583 1.00 90.94 95 ILE A C 1
ATOM 753 O O . ILE A 1 95 ? 7.062 -0.336 -15.014 1.00 90.94 95 ILE A O 1
ATOM 757 N N . PRO A 1 96 ? 6.336 -1.278 -16.924 1.00 90.44 96 PRO A N 1
ATOM 758 C CA . PRO A 1 96 ? 7.009 -0.313 -17.799 1.00 90.44 96 PRO A CA 1
ATOM 759 C C . PRO A 1 96 ? 6.734 1.156 -17.450 1.00 90.44 96 PRO A C 1
ATOM 761 O O . PRO A 1 96 ? 7.652 1.973 -17.448 1.00 90.44 96 PRO A O 1
ATOM 764 N N . ALA A 1 97 ? 5.489 1.489 -17.093 1.00 89.25 97 ALA A N 1
ATOM 765 C CA . ALA A 1 97 ? 5.113 2.848 -16.701 1.00 89.25 97 ALA A CA 1
ATOM 766 C C . ALA A 1 97 ? 5.824 3.307 -15.414 1.00 89.25 97 ALA A C 1
ATOM 768 O O . ALA A 1 97 ? 6.295 4.440 -15.330 1.00 89.25 97 ALA A O 1
ATOM 769 N N . TYR A 1 98 ? 5.958 2.416 -14.428 1.00 87.62 98 TYR A N 1
ATOM 770 C CA . TYR A 1 98 ? 6.655 2.715 -13.177 1.00 87.62 98 TYR A CA 1
ATOM 771 C C . TYR A 1 98 ? 8.167 2.773 -13.378 1.00 87.62 98 TYR A C 1
ATOM 773 O O . TYR A 1 98 ? 8.810 3.665 -12.832 1.00 87.62 98 TYR A O 1
ATOM 781 N N . ALA A 1 99 ? 8.739 1.880 -14.189 1.00 88.81 99 ALA A N 1
ATOM 782 C CA . ALA A 1 99 ? 10.153 1.934 -14.549 1.00 88.81 99 ALA A CA 1
ATOM 783 C C . ALA A 1 99 ? 10.512 3.276 -15.205 1.00 88.81 99 ALA A C 1
ATOM 785 O O . ALA A 1 99 ? 11.449 3.940 -14.763 1.00 88.81 99 ALA A O 1
ATOM 786 N N . ALA A 1 100 ? 9.714 3.713 -16.185 1.00 90.06 100 ALA A N 1
ATOM 787 C CA . ALA A 1 100 ? 9.891 5.004 -16.844 1.00 90.06 100 ALA A CA 1
ATOM 788 C C . ALA A 1 100 ? 9.733 6.177 -15.862 1.00 90.06 100 ALA A C 1
ATOM 790 O O . ALA A 1 100 ? 10.531 7.112 -15.880 1.00 90.06 100 ALA A O 1
ATOM 791 N N . SER A 1 101 ? 8.746 6.119 -14.960 1.00 89.50 101 SER A N 1
ATOM 792 C CA . SER A 1 101 ? 8.568 7.141 -13.922 1.00 89.50 101 SER A CA 1
ATOM 793 C C . SER A 1 101 ? 9.752 7.204 -12.951 1.00 89.50 101 SER A C 1
ATOM 795 O O . SER A 1 101 ? 10.151 8.296 -12.547 1.00 89.50 101 SER A O 1
ATOM 797 N N . LEU A 1 102 ? 10.318 6.058 -12.563 1.00 88.62 102 LEU A N 1
ATOM 798 C CA . LEU A 1 102 ? 11.491 5.986 -11.689 1.00 88.62 102 LEU A CA 1
ATOM 799 C C . LEU A 1 102 ? 12.733 6.551 -12.376 1.00 88.62 102 LEU A 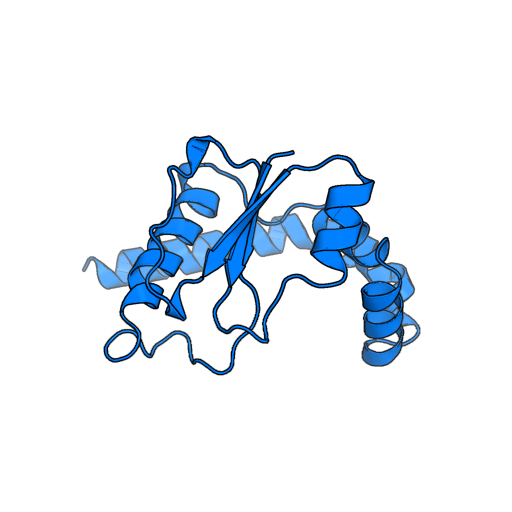C 1
ATOM 801 O O . LEU A 1 102 ? 13.486 7.295 -11.750 1.00 88.62 102 LEU A O 1
ATOM 805 N N . GLU A 1 103 ? 12.938 6.230 -13.653 1.00 90.69 103 GLU A N 1
ATOM 806 C CA . GLU A 1 103 ? 14.030 6.786 -14.449 1.00 90.69 103 GLU A CA 1
ATOM 807 C C . GLU A 1 103 ? 13.887 8.305 -14.607 1.00 90.69 103 GLU A C 1
ATOM 809 O O . GLU A 1 103 ? 14.850 9.034 -14.378 1.00 90.69 103 GLU A O 1
ATOM 814 N N . ALA A 1 104 ? 12.682 8.805 -14.894 1.00 93.00 104 ALA A N 1
ATOM 815 C CA . ALA A 1 104 ? 12.424 10.239 -14.999 1.00 93.00 104 ALA A CA 1
ATOM 816 C C . ALA A 1 104 ? 12.676 10.991 -13.678 1.00 93.00 104 ALA A C 1
ATOM 818 O O . ALA A 1 104 ? 13.200 12.103 -13.694 1.00 93.00 104 ALA A O 1
ATOM 819 N N . ALA A 1 105 ? 12.322 10.393 -12.534 1.00 91.31 105 ALA A N 1
ATOM 820 C CA . ALA A 1 105 ? 12.463 11.024 -11.222 1.00 91.31 105 ALA A CA 1
ATOM 821 C C . ALA A 1 105 ? 13.887 10.943 -10.643 1.00 91.31 105 ALA A C 1
ATOM 823 O O . ALA A 1 105 ? 14.335 11.875 -9.976 1.00 91.31 105 ALA A O 1
ATOM 824 N N . LEU A 1 106 ? 14.589 9.825 -10.853 1.00 90.94 106 LEU A N 1
ATOM 825 C CA . LEU A 1 106 ? 15.864 9.520 -10.186 1.00 90.94 106 LEU A CA 1
ATOM 826 C C . LEU A 1 106 ? 17.067 9.493 -11.140 1.00 90.94 106 LEU A C 1
ATOM 828 O O . LEU A 1 106 ? 18.212 9.434 -10.683 1.00 90.94 106 LEU A O 1
ATOM 832 N N . GLY A 1 107 ? 16.841 9.508 -12.454 1.00 91.31 107 GLY A N 1
ATOM 833 C CA . GLY A 1 107 ? 17.892 9.400 -13.460 1.00 91.31 107 GLY A CA 1
ATOM 834 C C . GLY A 1 107 ? 18.732 8.124 -13.275 1.00 91.31 107 GLY A C 1
ATOM 835 O O . GLY A 1 107 ? 18.175 7.057 -12.989 1.00 91.31 107 GLY A O 1
ATOM 836 N N . PRO A 1 108 ? 20.075 8.207 -13.370 1.00 88.31 108 PRO A N 1
ATOM 837 C CA . PRO A 1 108 ? 20.968 7.055 -13.206 1.00 88.31 108 PRO A CA 1
ATOM 838 C C . PRO A 1 108 ? 20.815 6.309 -11.870 1.00 88.31 108 PRO A C 1
ATOM 840 O O . PRO 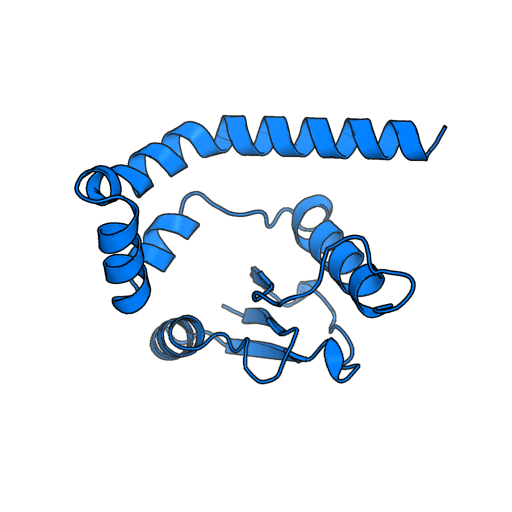A 1 108 ? 21.093 5.115 -11.803 1.00 88.31 108 PRO A O 1
ATOM 843 N N . ALA A 1 109 ? 20.335 6.975 -10.811 1.00 86.12 109 ALA A N 1
ATOM 844 C CA . ALA A 1 109 ? 20.140 6.349 -9.501 1.00 86.12 109 ALA A CA 1
ATOM 845 C C . ALA A 1 109 ? 18.987 5.322 -9.478 1.00 86.12 109 ALA A C 1
ATOM 847 O O . ALA A 1 109 ? 18.911 4.500 -8.565 1.00 86.12 109 ALA A O 1
ATOM 848 N N . SER A 1 110 ? 18.105 5.322 -10.487 1.00 85.69 110 SER A N 1
ATOM 849 C CA . SER A 1 110 ? 17.032 4.323 -10.637 1.00 85.69 110 SER A CA 1
ATOM 850 C C . SER A 1 110 ? 17.555 2.895 -10.883 1.00 85.69 110 SER A C 1
ATOM 852 O O . SER A 1 110 ? 16.856 1.909 -10.610 1.00 85.69 110 SER A O 1
ATOM 854 N N . VAL A 1 111 ? 18.795 2.760 -11.369 1.00 85.06 111 VAL A N 1
ATOM 855 C CA . VAL A 1 111 ? 19.420 1.464 -11.668 1.00 85.06 111 VAL A CA 1
ATOM 856 C C . VAL A 1 111 ? 19.603 0.646 -10.390 1.00 85.06 111 VAL A C 1
ATOM 858 O O . VAL A 1 111 ? 19.129 -0.490 -10.333 1.00 85.06 111 VAL A O 1
ATOM 861 N N . ASP A 1 112 ? 20.172 1.257 -9.350 1.00 89.00 112 ASP A N 1
ATOM 862 C CA . ASP A 1 112 ? 20.545 0.587 -8.096 1.00 89.00 112 ASP A CA 1
ATOM 863 C C . ASP A 1 112 ? 19.451 0.625 -7.017 1.00 89.00 112 ASP A C 1
ATOM 865 O O . ASP A 1 112 ? 19.624 0.064 -5.932 1.00 89.00 112 ASP A O 1
ATOM 869 N N . LEU A 1 113 ? 18.311 1.268 -7.297 1.00 88.06 113 LEU A N 1
ATOM 870 C CA . LEU A 1 113 ? 17.249 1.504 -6.314 1.00 88.06 113 LEU A CA 1
ATOM 871 C C . LEU A 1 113 ? 16.761 0.219 -5.633 1.00 88.06 113 LEU A C 1
ATOM 873 O O . LEU A 1 113 ? 16.521 0.215 -4.429 1.00 88.06 113 LEU A O 1
ATOM 877 N N . GLU A 1 114 ? 16.621 -0.871 -6.385 1.00 89.88 114 GLU A N 1
ATOM 878 C CA . GLU A 1 114 ? 16.202 -2.160 -5.832 1.00 89.88 114 GLU A CA 1
ATOM 879 C C . GLU A 1 114 ? 17.221 -2.686 -4.815 1.00 89.88 114 GLU A C 1
ATOM 881 O O . GLU A 1 114 ? 16.864 -2.981 -3.674 1.00 89.88 114 GLU A O 1
ATOM 886 N N . ALA A 1 115 ? 18.499 -2.744 -5.196 1.00 90.69 115 ALA A N 1
ATOM 887 C CA . ALA A 1 115 ? 19.570 -3.205 -4.319 1.00 90.69 115 ALA A CA 1
ATOM 888 C C . ALA A 1 115 ? 19.699 -2.316 -3.070 1.00 90.69 115 ALA A C 1
ATOM 890 O O . ALA A 1 115 ? 19.928 -2.812 -1.962 1.00 90.69 115 ALA A O 1
ATOM 891 N N . GLU A 1 116 ? 19.508 -1.005 -3.224 1.00 91.75 116 GLU A N 1
ATOM 892 C CA . GLU A 1 116 ? 19.474 -0.053 -2.117 1.00 91.75 116 GLU A CA 1
ATOM 893 C C . GLU A 1 116 ? 18.302 -0.310 -1.169 1.00 91.75 116 GLU A C 1
ATOM 895 O O . GLU A 1 116 ? 18.493 -0.400 0.048 1.00 91.75 116 GLU A O 1
ATOM 900 N N . ALA A 1 117 ? 17.097 -0.456 -1.722 1.00 91.50 117 ALA A N 1
ATOM 901 C CA . ALA A 1 117 ? 15.882 -0.691 -0.961 1.00 91.50 117 ALA A CA 1
ATOM 902 C C . ALA A 1 117 ? 15.983 -1.996 -0.170 1.00 91.50 117 ALA A C 1
ATOM 904 O O . ALA A 1 117 ? 15.747 -1.992 1.037 1.00 91.50 117 ALA A O 1
ATOM 905 N N . VAL A 1 118 ? 16.425 -3.085 -0.806 1.00 92.75 118 VAL A N 1
ATOM 906 C CA . VAL A 1 118 ? 16.645 -4.380 -0.145 1.00 92.75 118 VAL A CA 1
ATOM 907 C C . VAL A 1 118 ? 17.649 -4.249 0.996 1.00 92.75 118 VAL A C 1
ATOM 909 O O . VAL A 1 118 ? 17.396 -4.741 2.097 1.00 92.75 118 VAL A O 1
ATOM 912 N N . ARG A 1 119 ? 18.763 -3.541 0.774 1.00 94.56 119 ARG A N 1
ATOM 913 C CA . ARG A 1 119 ? 19.804 -3.354 1.791 1.00 94.56 119 ARG A CA 1
ATOM 914 C C . ARG A 1 119 ? 19.320 -2.542 2.993 1.00 94.56 119 ARG A C 1
ATOM 916 O O . ARG A 1 119 ? 19.731 -2.820 4.118 1.00 94.56 119 ARG A O 1
ATOM 923 N N . ARG A 1 120 ? 18.458 -1.542 2.779 1.00 94.12 120 ARG A N 1
ATOM 924 C CA . ARG A 1 120 ? 17.938 -0.668 3.848 1.00 94.12 120 ARG A CA 1
ATOM 925 C C . ARG A 1 120 ? 16.665 -1.179 4.513 1.00 94.12 120 ARG A C 1
ATOM 927 O O . ARG A 1 120 ? 16.360 -0.732 5.621 1.00 94.12 120 ARG A O 1
ATOM 934 N N . LEU A 1 121 ? 15.938 -2.099 3.880 1.00 92.88 121 LEU A N 1
ATOM 935 C CA . LEU A 1 121 ? 14.624 -2.545 4.339 1.00 92.88 121 LEU A CA 1
ATOM 936 C C . LEU A 1 121 ? 14.614 -3.052 5.795 1.00 92.88 121 LEU A C 1
ATOM 938 O O . LEU A 1 121 ? 13.716 -2.638 6.527 1.00 92.88 121 LEU A O 1
ATOM 942 N N . PRO A 1 122 ? 15.581 -3.862 6.283 1.00 92.50 122 PRO A N 1
ATOM 943 C CA . PRO A 1 122 ? 15.573 -4.307 7.679 1.00 92.50 122 PRO A CA 1
ATOM 944 C C . PRO A 1 122 ? 15.614 -3.142 8.677 1.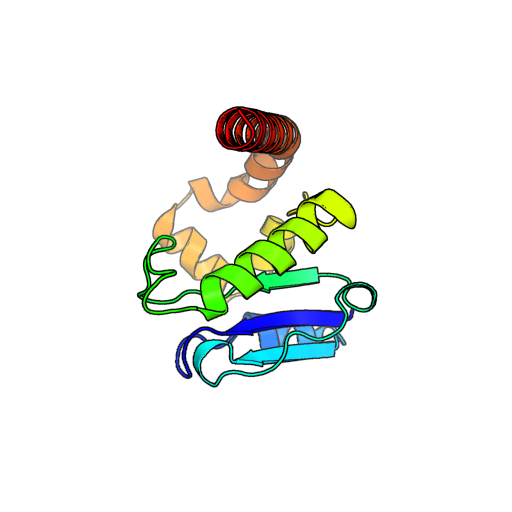00 92.50 122 PRO A C 1
ATOM 946 O O . PRO A 1 122 ? 14.824 -3.097 9.620 1.00 92.50 122 PRO A O 1
ATOM 949 N N . THR A 1 123 ? 16.488 -2.161 8.435 1.00 95.00 123 THR A N 1
ATOM 950 C CA . THR A 1 123 ? 16.609 -0.960 9.271 1.00 95.00 123 THR A CA 1
ATOM 951 C C . THR A 1 123 ? 15.362 -0.088 9.173 1.00 95.00 123 THR A C 1
ATOM 953 O O . THR A 1 123 ? 14.883 0.406 10.192 1.00 95.00 123 THR A O 1
ATOM 956 N N . PHE A 1 124 ? 14.804 0.070 7.969 1.00 93.19 124 PHE A N 1
ATOM 957 C CA . PHE A 1 124 ? 13.561 0.809 7.754 1.00 93.19 124 PHE A CA 1
ATOM 958 C C . PHE A 1 124 ? 12.394 0.191 8.533 1.00 93.19 124 PHE A C 1
ATOM 960 O O . PHE A 1 124 ? 11.719 0.893 9.282 1.00 93.19 124 PHE A O 1
ATOM 967 N N . LEU A 1 125 ? 12.195 -1.126 8.429 1.00 90.56 125 LEU A N 1
ATOM 968 C CA . LEU A 1 125 ? 11.127 -1.829 9.142 1.00 90.56 125 LEU A CA 1
ATOM 969 C C . LEU A 1 125 ? 11.314 -1.760 10.663 1.00 90.56 125 LEU A C 1
ATOM 971 O O . LEU A 1 125 ? 10.336 -1.577 11.387 1.00 90.56 125 LEU A O 1
ATOM 975 N N . ALA A 1 126 ? 12.550 -1.867 11.162 1.00 91.25 126 ALA A N 1
ATOM 976 C CA . ALA A 1 126 ? 12.839 -1.711 12.587 1.00 91.25 126 ALA A CA 1
ATOM 977 C C . ALA A 1 126 ? 12.526 -0.289 13.086 1.00 91.25 126 ALA A C 1
ATOM 979 O O . ALA A 1 126 ? 11.905 -0.125 14.138 1.00 91.25 126 ALA A O 1
ATOM 980 N N . ALA A 1 127 ? 12.906 0.738 12.319 1.00 94.19 127 ALA A N 1
ATOM 981 C CA . ALA A 1 127 ? 12.604 2.130 12.638 1.00 94.19 127 ALA A CA 1
ATOM 982 C C . ALA A 1 127 ? 11.092 2.408 12.610 1.00 94.19 127 ALA A C 1
ATOM 984 O O . ALA A 1 127 ? 10.567 2.994 13.554 1.00 94.19 127 ALA A O 1
ATOM 985 N N . ALA A 1 128 ? 10.388 1.932 11.579 1.00 91.06 128 ALA A N 1
ATOM 986 C CA . ALA A 1 128 ? 8.941 2.082 11.444 1.00 91.06 128 ALA A CA 1
ATOM 987 C C . ALA A 1 128 ? 8.189 1.435 12.616 1.00 91.06 128 ALA A C 1
ATOM 989 O O . ALA A 1 128 ? 7.327 2.074 13.218 1.00 91.06 128 ALA A O 1
ATOM 990 N N . ARG A 1 129 ? 8.566 0.206 13.005 1.00 88.50 129 ARG A N 1
ATOM 991 C CA . ARG A 1 129 ? 8.001 -0.468 14.186 1.00 88.50 129 ARG A CA 1
ATOM 992 C C . ARG A 1 129 ? 8.239 0.338 15.457 1.00 88.50 129 ARG A C 1
ATOM 994 O O . ARG A 1 129 ? 7.295 0.617 16.183 1.00 88.50 129 ARG A O 1
ATOM 1001 N N . ARG A 1 130 ? 9.475 0.789 15.693 1.00 92.62 130 ARG A N 1
ATOM 1002 C CA . ARG A 1 130 ? 9.811 1.578 16.886 1.00 92.62 130 ARG A CA 1
ATOM 1003 C C . ARG A 1 130 ? 9.011 2.879 16.971 1.00 92.62 130 ARG A C 1
ATOM 1005 O O . ARG A 1 130 ? 8.539 3.221 18.054 1.00 92.62 130 ARG A O 1
ATOM 1012 N N . LEU A 1 131 ? 8.873 3.601 15.858 1.00 91.31 131 LEU A N 1
ATOM 1013 C CA . LEU A 1 131 ? 8.076 4.828 15.790 1.00 91.31 131 LEU A CA 1
ATOM 1014 C C . LEU A 1 131 ? 6.607 4.545 16.109 1.00 91.31 131 LEU A C 1
ATOM 1016 O O . LEU A 1 131 ? 6.040 5.206 16.976 1.00 91.31 131 LEU A O 1
ATOM 1020 N N . ASN A 1 132 ? 6.031 3.528 15.466 1.00 87.00 132 ASN A N 1
ATOM 1021 C CA . ASN A 1 132 ? 4.659 3.095 15.702 1.00 87.00 132 ASN A CA 1
ATOM 1022 C C . ASN A 1 132 ? 4.426 2.743 17.179 1.00 87.00 132 ASN A C 1
ATOM 1024 O O . ASN A 1 132 ? 3.524 3.282 17.816 1.00 87.00 132 ASN A O 1
ATOM 1028 N N . ASP A 1 133 ? 5.274 1.892 17.751 1.00 88.62 133 ASP A N 1
ATOM 1029 C CA . ASP A 1 133 ? 5.116 1.416 19.125 1.00 88.62 133 ASP A CA 1
ATOM 1030 C C . ASP A 1 133 ? 5.260 2.556 20.140 1.00 88.62 133 ASP A C 1
ATOM 1032 O O . ASP A 1 133 ? 4.489 2.630 21.096 1.00 88.62 133 ASP A O 1
ATOM 1036 N N . THR A 1 134 ? 6.197 3.481 19.904 1.00 91.31 134 THR A N 1
ATOM 1037 C CA . THR A 1 134 ? 6.405 4.658 20.764 1.00 91.31 134 THR A CA 1
ATOM 1038 C C . THR A 1 134 ? 5.204 5.600 20.711 1.00 91.31 134 THR A C 1
ATOM 1040 O O . THR A 1 134 ? 4.716 6.024 21.757 1.00 91.31 134 THR A O 1
ATOM 1043 N N . LEU A 1 135 ? 4.694 5.896 19.511 1.00 87.19 135 LEU A N 1
ATOM 1044 C CA . LEU A 1 135 ? 3.519 6.746 19.332 1.00 87.19 135 LEU A CA 1
ATOM 1045 C C . LEU A 1 135 ? 2.295 6.149 20.037 1.00 87.19 135 LEU A C 1
ATOM 1047 O O . LEU A 1 135 ? 1.639 6.824 20.824 1.00 87.19 135 LEU A O 1
ATOM 1051 N N . PHE A 1 136 ? 2.012 4.864 19.820 1.00 83.38 136 PHE A N 1
ATOM 1052 C CA . PHE A 1 136 ? 0.855 4.209 20.436 1.00 83.38 136 PHE A CA 1
ATOM 1053 C C . PHE A 1 136 ? 1.015 3.941 21.933 1.00 83.38 136 PHE A C 1
ATOM 1055 O O . PHE A 1 136 ? 0.014 3.733 22.619 1.00 83.38 136 PHE A O 1
ATOM 1062 N N . ALA A 1 137 ? 2.238 3.892 22.458 1.00 87.44 137 ALA A N 1
ATOM 1063 C CA . ALA A 1 137 ? 2.457 3.910 23.900 1.00 87.44 137 ALA A CA 1
ATOM 1064 C C . ALA A 1 137 ? 2.109 5.290 24.480 1.00 87.44 137 ALA A C 1
ATOM 1066 O O . ALA A 1 137 ? 1.416 5.356 25.489 1.00 87.44 137 ALA A O 1
ATOM 1067 N N . ALA A 1 138 ? 2.518 6.373 23.809 1.00 89.12 138 ALA A N 1
ATOM 1068 C CA . ALA A 1 138 ? 2.230 7.740 24.239 1.00 89.12 138 ALA A CA 1
ATOM 1069 C C . ALA A 1 138 ? 0.732 8.084 24.199 1.00 89.12 138 ALA A C 1
ATOM 1071 O O . ALA A 1 138 ? 0.253 8.780 25.080 1.00 89.12 138 ALA A O 1
ATOM 1072 N N . LEU A 1 139 ? -0.015 7.567 23.218 1.00 79.50 139 LEU A N 1
ATOM 1073 C CA . LEU A 1 139 ? -1.467 7.782 23.103 1.00 79.50 139 LEU A CA 1
ATOM 1074 C C . LEU A 1 139 ? -2.307 6.966 24.106 1.00 79.50 139 LEU A C 1
ATOM 1076 O O . LEU A 1 139 ? -3.511 7.183 24.206 1.00 79.50 139 LEU A O 1
ATOM 1080 N N . ARG A 1 140 ? -1.705 5.987 24.797 1.00 78.81 140 ARG A N 1
ATOM 1081 C CA . ARG A 1 140 ? -2.372 5.146 25.811 1.00 78.81 140 ARG A CA 1
ATOM 1082 C C . ARG A 1 140 ? -2.148 5.626 27.251 1.00 78.81 140 ARG A C 1
ATOM 1084 O O . ARG A 1 140 ? -2.740 5.035 28.153 1.00 78.81 140 ARG A O 1
ATOM 1091 N N . GLY A 1 141 ? -1.277 6.615 27.458 1.00 51.38 141 GLY A N 1
ATOM 1092 C CA . GLY A 1 141 ? -1.029 7.270 28.749 1.00 51.38 141 GLY A CA 1
ATOM 1093 C C . GLY A 1 141 ? -1.791 8.579 28.865 1.00 51.38 141 GLY A C 1
ATOM 1094 O O . GLY A 1 141 ? -2.095 8.947 30.019 1.00 51.38 141 GLY A O 1
#

InterPro domains:
  IPR029062 Class I glutamine amidotransferase-like [G3DSA:3.40.50.880] (1-85)
  IPR029062 Class I glutamine amidotransferase-like [SSF52317] (1-76)

pLDDT: mean 91.16, std 4.85, range [51.38, 97.44]